Protein AF-A0AA48M137-F1 (afdb_monomer_lite)

Sequence (112 aa):
MPAAKLVLDRVAPAPGDRRVFFSMRRLDGGKDAIGAASDVLAAVAEGKITVTEASGILKLLNGYMKISAIQELEARLAAVEAALPSSPNVRPQILRNGSKLPSAVSCPHMAS

Organism: NCBI:txid556182

Structure (mmCIF, N/CA/C/O backbone):
data_AF-A0AA48M137-F1
#
_entry.id   AF-A0AA48M137-F1
#
loop_
_atom_site.group_PDB
_atom_site.id
_atom_site.type_symbol
_atom_site.label_atom_id
_atom_site.label_alt_id
_atom_site.label_comp_id
_atom_site.label_asym_id
_atom_site.label_entity_id
_atom_site.label_seq_id
_atom_site.pdbx_PDB_ins_code
_atom_site.Cartn_x
_atom_site.Cartn_y
_atom_site.Cartn_z
_atom_site.occupancy
_atom_site.B_iso_or_equiv
_atom_site.auth_seq_id
_atom_site.auth_comp_id
_atom_site.auth_asym_id
_atom_site.auth_atom_id
_atom_site.pdbx_PDB_model_num
ATOM 1 N N . MET A 1 1 ? 5.960 21.836 34.559 1.00 58.59 1 MET A N 1
ATOM 2 C CA . MET A 1 1 ? 5.640 20.417 34.281 1.00 58.59 1 MET A CA 1
ATOM 3 C C . MET A 1 1 ? 5.041 19.818 35.551 1.00 58.59 1 MET A C 1
ATOM 5 O O . MET A 1 1 ? 5.768 19.737 36.533 1.00 58.59 1 MET A O 1
ATOM 9 N N . PRO A 1 2 ? 3.739 19.496 35.605 1.00 81.94 2 PRO A N 1
ATOM 10 C CA . PRO A 1 2 ? 3.121 18.947 36.813 1.00 81.94 2 PRO A CA 1
ATOM 11 C C . PRO A 1 2 ? 3.609 17.510 37.071 1.00 81.94 2 PRO A C 1
ATOM 13 O O . PRO A 1 2 ? 3.649 16.698 36.147 1.00 81.94 2 PRO A O 1
ATOM 16 N N . ALA A 1 3 ? 3.961 17.191 38.321 1.00 78.94 3 ALA A N 1
ATOM 17 C CA . ALA A 1 3 ? 4.532 15.898 38.725 1.00 78.94 3 ALA A CA 1
ATOM 18 C C . ALA A 1 3 ? 3.650 14.686 38.362 1.00 78.94 3 ALA A C 1
ATOM 20 O O . ALA A 1 3 ? 4.166 13.614 38.057 1.00 78.94 3 ALA A O 1
ATOM 21 N N . ALA A 1 4 ? 2.328 14.875 38.305 1.00 83.62 4 ALA A N 1
ATOM 22 C CA . ALA A 1 4 ? 1.373 13.842 37.913 1.00 83.62 4 ALA A CA 1
ATOM 23 C C . ALA A 1 4 ? 1.623 13.285 36.499 1.00 83.62 4 ALA A C 1
ATOM 25 O O . ALA A 1 4 ? 1.508 12.081 36.289 1.00 83.62 4 ALA A O 1
ATOM 26 N N . LYS A 1 5 ? 2.027 14.128 35.537 1.00 82.06 5 LYS A N 1
ATOM 27 C CA . LYS A 1 5 ? 2.281 13.691 34.154 1.00 82.06 5 LYS A CA 1
ATOM 28 C C . LYS A 1 5 ? 3.474 12.734 34.070 1.00 82.06 5 LYS A C 1
ATOM 30 O O . LYS A 1 5 ? 3.410 11.730 33.381 1.00 82.06 5 LYS A O 1
ATOM 35 N N . LEU A 1 6 ? 4.522 13.007 34.845 1.00 83.38 6 LEU A N 1
ATOM 36 C CA . LEU A 1 6 ? 5.753 12.212 34.874 1.00 83.38 6 LEU A CA 1
ATOM 37 C C . LEU A 1 6 ? 5.528 10.833 35.521 1.00 83.38 6 LEU A C 1
ATOM 39 O O . LEU A 1 6 ? 6.113 9.841 35.094 1.00 83.38 6 LEU A O 1
ATOM 43 N N . VAL A 1 7 ? 4.654 10.760 36.532 1.00 90.06 7 VAL A N 1
ATOM 44 C CA . VAL A 1 7 ? 4.226 9.486 37.136 1.00 90.06 7 VAL A CA 1
ATOM 45 C C . VAL A 1 7 ? 3.397 8.670 36.143 1.00 90.06 7 VAL A C 1
ATOM 47 O O . VAL A 1 7 ? 3.652 7.478 35.980 1.00 90.06 7 VAL A O 1
ATOM 50 N N . LEU A 1 8 ? 2.458 9.308 35.436 1.00 87.19 8 LEU A N 1
ATOM 51 C CA . LEU A 1 8 ? 1.632 8.643 34.424 1.00 87.19 8 LEU A CA 1
ATOM 52 C C . LEU A 1 8 ? 2.464 8.120 33.246 1.00 87.19 8 LEU A C 1
ATOM 54 O O . LEU A 1 8 ? 2.303 6.959 32.886 1.00 87.19 8 LEU A O 1
ATOM 58 N N . ASP A 1 9 ? 3.415 8.904 32.731 1.00 85.12 9 ASP A N 1
ATOM 59 C CA . ASP A 1 9 ? 4.308 8.488 31.637 1.00 85.12 9 ASP A CA 1
ATOM 60 C C . ASP A 1 9 ? 5.201 7.286 32.022 1.00 85.12 9 ASP A C 1
ATOM 62 O O . ASP A 1 9 ? 5.652 6.538 31.155 1.00 85.12 9 ASP A O 1
ATOM 66 N N . ARG A 1 10 ? 5.456 7.074 33.324 1.00 84.94 10 ARG A N 1
ATOM 67 C CA . ARG A 1 10 ? 6.215 5.922 33.845 1.00 84.94 10 ARG A CA 1
ATOM 68 C C . ARG A 1 10 ? 5.361 4.672 34.051 1.00 84.94 10 ARG A C 1
ATOM 70 O O . ARG A 1 10 ? 5.851 3.570 33.829 1.00 84.94 10 ARG A O 1
ATOM 77 N N . VAL A 1 11 ? 4.135 4.842 34.545 1.00 87.94 11 VAL A N 1
ATOM 78 C CA . VAL A 1 11 ? 3.225 3.732 34.886 1.00 87.94 11 VAL A CA 1
ATOM 79 C C . VAL A 1 11 ? 2.502 3.208 33.645 1.00 87.94 11 VAL A C 1
ATOM 81 O O . VAL A 1 11 ? 2.292 2.006 33.516 1.00 87.94 11 VAL A O 1
ATOM 84 N N . ALA A 1 12 ? 2.154 4.099 32.722 1.00 81.94 12 ALA A N 1
ATOM 85 C CA . ALA A 1 12 ? 1.526 3.785 31.450 1.00 81.94 12 ALA A CA 1
ATOM 86 C C . ALA A 1 12 ? 2.313 4.489 30.335 1.00 81.94 12 ALA A C 1
ATOM 88 O O . ALA A 1 12 ? 1.858 5.515 29.820 1.00 81.94 12 ALA A O 1
ATOM 89 N N . PRO A 1 13 ? 3.512 3.979 29.979 1.00 77.50 13 PRO A N 1
ATOM 90 C CA . PRO A 1 13 ? 4.227 4.499 28.824 1.00 77.50 13 PRO A CA 1
ATOM 91 C C . PRO A 1 13 ? 3.300 4.446 27.610 1.00 77.50 13 PRO A C 1
ATOM 93 O O . PRO A 1 13 ? 2.497 3.515 27.484 1.00 77.50 13 PRO A O 1
ATOM 96 N N . ALA A 1 14 ? 3.397 5.452 26.735 1.00 74.00 14 ALA A N 1
ATOM 97 C CA . ALA A 1 14 ? 2.612 5.482 25.508 1.00 74.00 14 ALA A CA 1
ATOM 98 C C . ALA A 1 14 ? 2.716 4.108 24.827 1.00 74.00 14 ALA A C 1
ATOM 100 O O . ALA A 1 14 ? 3.839 3.610 24.671 1.00 74.00 14 ALA A O 1
ATOM 101 N N . PRO A 1 15 ? 1.582 3.459 24.502 1.00 69.06 15 PRO A N 1
ATOM 102 C CA . PRO A 1 15 ? 1.616 2.119 23.947 1.00 69.06 15 PRO A CA 1
ATOM 103 C C . PRO A 1 15 ? 2.513 2.142 22.711 1.00 69.06 15 PRO A C 1
ATOM 105 O O . PRO A 1 15 ? 2.316 2.956 21.809 1.00 69.06 15 PRO A O 1
ATOM 108 N N . GLY A 1 16 ? 3.549 1.300 22.731 1.00 73.81 16 GLY A N 1
ATOM 109 C CA . GLY A 1 16 ? 4.477 1.170 21.616 1.00 73.81 16 GLY A CA 1
ATOM 110 C C . GLY A 1 16 ? 3.756 0.732 20.343 1.00 73.81 16 GLY A C 1
ATOM 111 O O . GLY A 1 16 ? 2.600 0.304 20.380 1.00 73.81 16 GLY A O 1
ATOM 112 N N . ASP A 1 17 ? 4.456 0.826 19.215 1.00 75.75 17 ASP A N 1
ATOM 113 C CA . ASP A 1 17 ? 3.867 0.529 17.913 1.00 75.75 17 ASP A CA 1
ATOM 114 C C . ASP A 1 17 ? 3.351 -0.919 17.871 1.00 75.75 17 ASP A C 1
ATOM 116 O O . ASP A 1 17 ? 4.087 -1.882 18.127 1.00 75.75 17 ASP A O 1
ATOM 120 N N . ARG A 1 18 ? 2.051 -1.081 17.610 1.00 82.12 18 ARG A N 1
ATOM 121 C CA . ARG A 1 18 ? 1.405 -2.395 17.600 1.00 82.12 18 ARG A CA 1
ATOM 122 C C . ARG A 1 18 ? 1.627 -3.053 16.244 1.00 82.12 18 ARG A C 1
ATOM 124 O O . ARG A 1 18 ? 1.549 -2.420 15.198 1.00 82.12 18 ARG A O 1
ATOM 131 N N . ARG A 1 19 ? 1.865 -4.367 16.252 1.00 84.00 19 ARG A N 1
ATOM 132 C CA . ARG A 1 19 ? 1.939 -5.147 15.011 1.00 84.00 19 ARG A CA 1
ATOM 133 C C . ARG A 1 19 ? 0.570 -5.182 14.335 1.00 84.00 19 ARG A C 1
ATOM 135 O O . ARG A 1 19 ? -0.410 -5.594 14.956 1.00 84.00 19 ARG A O 1
ATOM 142 N N . VAL A 1 20 ? 0.548 -4.814 13.058 1.00 87.50 20 VAL A N 1
ATOM 143 C CA . VAL A 1 20 ? -0.632 -4.883 12.196 1.00 87.50 20 VAL A CA 1
ATOM 144 C C . VAL A 1 20 ? -0.576 -6.179 11.394 1.00 87.50 20 VAL A C 1
ATOM 146 O O . VAL A 1 20 ? 0.396 -6.430 10.683 1.00 87.50 20 VAL A O 1
ATOM 149 N N . PHE A 1 21 ? -1.615 -7.003 11.510 1.00 87.81 21 PHE A N 1
ATOM 150 C CA . PHE A 1 21 ? -1.749 -8.243 10.749 1.00 87.81 21 PHE A CA 1
ATOM 151 C C . PHE A 1 21 ? -2.894 -8.093 9.760 1.00 87.81 21 PHE A C 1
ATOM 153 O O . PHE A 1 21 ? -4.048 -7.952 10.155 1.00 87.81 21 PHE A O 1
ATOM 160 N N . PHE A 1 22 ? -2.579 -8.130 8.473 1.00 88.62 22 PHE A N 1
ATOM 161 C CA . PHE A 1 22 ? -3.579 -8.076 7.420 1.00 88.62 22 PHE A CA 1
ATOM 162 C C . PHE A 1 22 ? -3.083 -8.856 6.203 1.00 88.62 22 PHE A C 1
ATOM 164 O O . PHE A 1 22 ? -1.880 -8.986 5.975 1.00 88.62 22 PHE A O 1
ATOM 171 N N . SER A 1 23 ? -4.019 -9.423 5.449 1.00 87.88 23 SER A N 1
ATOM 172 C CA . SER A 1 23 ? -3.726 -10.135 4.211 1.00 87.88 23 SER A CA 1
ATOM 173 C C . SER A 1 23 ? -3.672 -9.139 3.059 1.00 87.88 23 SER A C 1
ATOM 175 O O . SER A 1 23 ? -4.634 -8.404 2.846 1.00 87.88 23 SER A O 1
ATOM 177 N N . MET A 1 24 ? -2.575 -9.145 2.311 1.00 89.94 24 MET A N 1
ATOM 178 C CA . MET A 1 24 ? -2.388 -8.329 1.113 1.00 89.94 24 MET A CA 1
ATOM 179 C C . MET A 1 24 ? -1.900 -9.220 -0.025 1.00 89.94 24 MET A C 1
ATOM 181 O O . MET A 1 24 ? -1.152 -10.177 0.208 1.00 89.94 24 MET A O 1
ATOM 185 N N . ARG A 1 25 ? -2.303 -8.899 -1.257 1.00 90.69 25 ARG A N 1
ATOM 186 C CA . ARG A 1 25 ? -1.735 -9.516 -2.455 1.00 90.69 25 ARG A CA 1
ATOM 187 C C . ARG A 1 25 ? -0.218 -9.299 -2.534 1.00 90.69 25 ARG A C 1
ATOM 189 O O . ARG A 1 25 ? 0.324 -8.295 -2.079 1.00 90.69 25 ARG A O 1
ATOM 196 N N . ARG A 1 26 ? 0.469 -10.242 -3.174 1.00 88.94 26 ARG A N 1
ATOM 197 C CA . ARG A 1 26 ? 1.868 -10.078 -3.569 1.00 88.94 26 ARG A CA 1
ATOM 198 C C . ARG A 1 26 ? 2.019 -8.952 -4.602 1.00 88.94 26 ARG A C 1
ATOM 200 O O . ARG A 1 26 ? 1.193 -8.816 -5.499 1.00 88.94 26 ARG A O 1
ATOM 207 N N . LEU A 1 27 ? 3.074 -8.156 -4.454 1.00 90.31 27 LEU A N 1
ATOM 208 C CA . LEU A 1 27 ? 3.430 -7.085 -5.381 1.00 90.31 27 LEU A CA 1
ATOM 209 C C . LEU A 1 27 ? 4.535 -7.582 -6.314 1.00 90.31 27 LEU A C 1
ATOM 211 O O . LEU A 1 27 ? 5.672 -7.735 -5.865 1.00 90.31 27 LEU A O 1
ATOM 215 N N . ASP A 1 28 ? 4.208 -7.824 -7.583 1.00 85.19 28 ASP A N 1
ATOM 216 C CA . ASP A 1 28 ? 5.181 -8.255 -8.594 1.00 85.19 28 ASP A CA 1
ATOM 217 C C . ASP A 1 28 ? 5.566 -7.103 -9.547 1.00 85.19 28 ASP A C 1
ATOM 219 O O . ASP A 1 28 ? 6.575 -7.181 -10.248 1.00 85.19 28 ASP A O 1
ATOM 223 N N . GLY A 1 29 ? 4.836 -5.981 -9.513 1.00 82.81 29 GLY A N 1
ATOM 224 C CA . GLY A 1 29 ? 5.246 -4.727 -10.143 1.00 82.81 29 GLY A CA 1
ATOM 225 C C . GLY A 1 29 ? 4.382 -3.518 -9.772 1.00 82.81 29 GLY A C 1
ATOM 226 O O . GLY A 1 29 ? 3.424 -3.598 -9.001 1.00 82.81 29 GLY A O 1
ATOM 227 N N . GLY A 1 30 ? 4.696 -2.364 -10.368 1.00 80.00 30 GLY A N 1
ATOM 228 C CA . GLY A 1 30 ? 4.034 -1.087 -10.074 1.00 80.00 30 GLY A CA 1
ATOM 229 C C . GLY A 1 30 ? 2.528 -1.056 -10.358 1.00 80.00 30 GLY A C 1
ATOM 230 O O . GLY A 1 30 ? 1.807 -0.278 -9.738 1.00 80.00 30 GLY A O 1
ATOM 231 N N . LYS A 1 31 ? 2.027 -1.930 -11.242 1.00 81.56 31 LYS A N 1
ATOM 232 C CA . LYS A 1 31 ? 0.590 -2.051 -11.552 1.00 81.56 31 LYS A CA 1
ATOM 233 C C . LYS A 1 31 ? -0.201 -2.727 -10.429 1.00 81.56 31 LYS A C 1
ATOM 235 O O . LYS A 1 31 ? -1.359 -2.378 -10.206 1.00 81.56 31 LYS A O 1
ATOM 240 N N . ASP A 1 32 ? 0.431 -3.628 -9.681 1.00 86.56 32 ASP A N 1
ATOM 241 C CA . ASP A 1 32 ? -0.222 -4.379 -8.600 1.00 86.56 32 ASP A CA 1
ATOM 242 C C . ASP A 1 32 ? -0.443 -3.527 -7.352 1.00 86.56 32 ASP A C 1
ATOM 244 O O . ASP A 1 32 ? -1.303 -3.827 -6.524 1.00 86.56 32 ASP A O 1
ATOM 248 N N . ALA A 1 33 ? 0.292 -2.421 -7.243 1.00 87.19 33 ALA A N 1
ATOM 249 C CA . ALA A 1 33 ? 0.202 -1.489 -6.134 1.00 87.19 33 ALA A CA 1
ATOM 250 C C . ALA A 1 33 ? -1.213 -0.908 -5.954 1.00 87.19 33 ALA A C 1
ATOM 252 O O . ALA A 1 33 ? -1.675 -0.739 -4.828 1.00 87.19 33 ALA A O 1
ATOM 253 N N . ILE A 1 34 ? -1.946 -0.672 -7.047 1.00 87.69 34 ILE A N 1
ATOM 254 C CA . ILE A 1 34 ? -3.341 -0.210 -6.969 1.00 87.69 34 ILE A CA 1
ATOM 255 C C . ILE A 1 34 ? -4.228 -1.294 -6.337 1.00 87.69 34 ILE A C 1
ATOM 257 O O . ILE A 1 34 ? -5.051 -0.994 -5.473 1.00 87.69 34 ILE A O 1
ATOM 261 N N . GLY A 1 35 ? -4.022 -2.560 -6.715 1.00 91.56 35 GLY A N 1
ATOM 262 C CA . GLY A 1 35 ? -4.728 -3.696 -6.120 1.00 91.56 35 GLY A CA 1
ATOM 263 C C . GLY A 1 35 ? -4.412 -3.851 -4.632 1.00 91.56 35 GLY A C 1
ATOM 264 O O . GLY A 1 35 ? -5.315 -3.982 -3.810 1.00 91.56 35 GLY A O 1
ATOM 265 N N . ALA A 1 36 ? -3.145 -3.719 -4.253 1.00 92.75 36 ALA A N 1
ATOM 266 C CA . ALA A 1 36 ? -2.757 -3.750 -2.848 1.00 92.75 36 ALA A CA 1
ATOM 267 C C . ALA A 1 36 ? -3.346 -2.577 -2.042 1.00 92.75 36 ALA A C 1
ATOM 269 O O . ALA A 1 36 ? -3.735 -2.762 -0.892 1.00 92.75 36 ALA A O 1
ATOM 270 N N . ALA A 1 37 ? -3.482 -1.385 -2.633 1.00 92.44 37 ALA A N 1
ATOM 271 C CA . ALA A 1 37 ? -4.177 -0.272 -1.988 1.00 92.44 37 ALA A CA 1
ATOM 272 C C . ALA A 1 37 ? -5.668 -0.582 -1.759 1.00 92.44 37 ALA A C 1
ATOM 274 O O . ALA A 1 37 ? -6.204 -0.238 -0.704 1.00 92.44 37 ALA A O 1
ATOM 275 N N . SER A 1 38 ? -6.327 -1.278 -2.695 1.00 93.50 38 SER A N 1
ATOM 276 C CA . SER A 1 38 ? -7.706 -1.739 -2.492 1.00 93.50 38 SER A CA 1
ATOM 277 C C . SER A 1 38 ? -7.830 -2.793 -1.387 1.00 93.50 38 SER A C 1
ATOM 279 O O . SER A 1 38 ? -8.758 -2.699 -0.587 1.00 93.50 38 SER A O 1
ATOM 281 N N . ASP A 1 39 ? -6.866 -3.713 -1.260 1.00 94.50 39 ASP A N 1
ATOM 282 C CA . ASP A 1 39 ? -6.837 -4.697 -0.166 1.00 94.50 39 ASP A CA 1
ATOM 283 C C . ASP A 1 39 ? -6.719 -4.007 1.206 1.00 94.50 39 ASP A C 1
ATOM 285 O O . ASP A 1 39 ? -7.398 -4.384 2.163 1.00 94.50 39 ASP A O 1
ATOM 289 N N . VAL A 1 40 ? -5.901 -2.949 1.305 1.00 94.69 40 VAL A N 1
ATOM 290 C CA . VAL A 1 40 ? -5.786 -2.136 2.531 1.00 94.69 40 VAL A CA 1
ATOM 291 C C . VAL A 1 40 ? -7.115 -1.464 2.860 1.00 94.69 40 VAL A C 1
ATOM 293 O O . VAL A 1 40 ? -7.558 -1.513 4.005 1.00 94.69 40 VAL A O 1
ATOM 296 N N . LEU A 1 41 ? -7.774 -0.850 1.876 1.00 94.81 41 LEU A N 1
ATOM 297 C CA . LEU A 1 41 ? -9.066 -0.193 2.089 1.00 94.81 41 LEU A CA 1
ATOM 298 C C . LEU A 1 41 ? -10.154 -1.188 2.514 1.00 94.81 41 LEU A C 1
ATOM 300 O O . LEU A 1 41 ? -10.947 -0.872 3.400 1.00 94.81 41 LEU A O 1
ATOM 304 N N . ALA A 1 42 ? -10.161 -2.395 1.944 1.00 94.94 42 ALA A N 1
ATOM 305 C CA . ALA A 1 42 ? -11.057 -3.466 2.367 1.00 94.94 42 ALA A CA 1
ATOM 306 C C . ALA A 1 42 ? -10.793 -3.878 3.825 1.00 94.94 42 ALA A C 1
ATOM 308 O O . ALA A 1 42 ? -11.726 -3.961 4.621 1.00 94.94 42 ALA A O 1
ATOM 309 N N . ALA A 1 43 ? -9.525 -4.036 4.219 1.00 94.31 43 ALA A N 1
ATOM 310 C CA . ALA A 1 43 ? -9.165 -4.358 5.600 1.00 94.31 43 ALA A CA 1
ATOM 311 C C . ALA A 1 43 ? -9.580 -3.259 6.602 1.00 94.31 43 ALA A C 1
ATOM 313 O O . ALA A 1 43 ? -9.957 -3.576 7.734 1.00 94.31 43 ALA A O 1
ATOM 314 N N . VAL A 1 44 ? -9.547 -1.982 6.196 1.00 95.38 44 VAL A N 1
ATOM 315 C CA . VAL A 1 44 ? -10.089 -0.867 6.996 1.00 95.38 44 VAL A CA 1
ATOM 316 C C . VAL A 1 44 ? -11.606 -0.983 7.126 1.00 95.38 44 VAL A C 1
ATOM 318 O O . VAL A 1 44 ? -12.133 -0.848 8.227 1.00 95.38 44 VAL A O 1
ATOM 321 N N . ALA A 1 45 ? -12.311 -1.247 6.023 1.00 94.38 45 ALA A N 1
ATOM 322 C CA . ALA A 1 45 ? -13.769 -1.370 6.015 1.00 94.38 45 ALA A CA 1
ATOM 323 C C . ALA A 1 45 ? -14.266 -2.540 6.884 1.00 94.38 45 ALA A C 1
ATOM 325 O O . ALA A 1 45 ? -15.298 -2.430 7.541 1.00 94.38 45 ALA A O 1
ATOM 326 N N . GLU A 1 46 ? -13.505 -3.633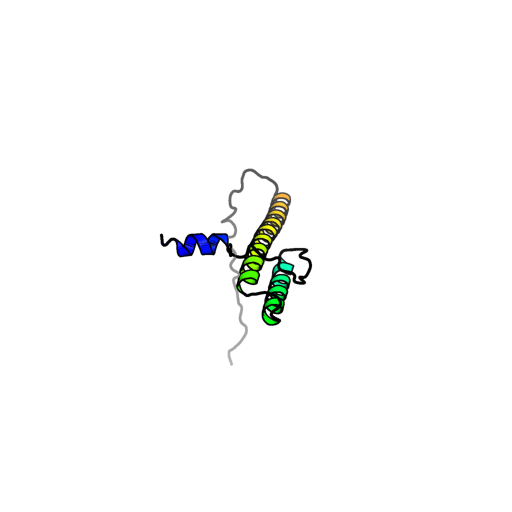 6.938 1.00 94.06 46 GLU A N 1
ATOM 327 C CA . GLU A 1 46 ? -13.767 -4.788 7.805 1.00 94.06 46 GLU A CA 1
ATOM 328 C C . GLU A 1 46 ? -13.391 -4.545 9.280 1.00 94.06 46 GLU A C 1
ATOM 330 O O . GLU A 1 46 ? -13.641 -5.400 10.129 1.00 94.06 46 GLU A O 1
ATOM 335 N N . GLY A 1 47 ? -12.765 -3.408 9.604 1.00 92.69 47 GLY A N 1
ATOM 336 C CA . GLY A 1 47 ? -12.315 -3.080 10.958 1.00 92.69 47 GLY A CA 1
ATOM 337 C C . GLY A 1 47 ? -11.100 -3.885 11.434 1.00 92.69 47 GLY A C 1
ATOM 338 O O . GLY A 1 47 ? -10.795 -3.877 12.626 1.00 92.69 47 GLY A O 1
ATOM 339 N N . LYS A 1 48 ? -10.391 -4.577 10.529 1.00 92.38 48 LYS A N 1
ATOM 340 C CA . LYS A 1 48 ? -9.167 -5.336 10.853 1.00 92.38 48 LYS A CA 1
ATOM 341 C C . LYS A 1 48 ? -7.988 -4.422 11.174 1.00 92.38 48 LYS A C 1
ATOM 343 O O . LYS A 1 48 ? -7.113 -4.804 11.946 1.00 92.38 48 LYS A O 1
ATOM 348 N N . ILE A 1 49 ? -7.965 -3.243 10.559 1.00 93.94 49 ILE A N 1
ATOM 349 C CA . ILE A 1 49 ? -6.929 -2.226 10.734 1.00 93.94 49 ILE A CA 1
ATOM 350 C C . ILE A 1 49 ? -7.571 -0.851 10.916 1.00 93.94 49 ILE A C 1
ATOM 352 O O . ILE A 1 49 ? -8.635 -0.560 10.368 1.00 93.94 49 ILE A O 1
ATOM 356 N N . THR A 1 50 ? -6.920 0.010 11.687 1.00 93.12 50 THR A N 1
ATOM 357 C CA . THR A 1 50 ? -7.359 1.393 11.888 1.00 93.12 50 THR A CA 1
ATOM 358 C C . THR A 1 50 ? -6.977 2.274 10.700 1.00 93.12 50 THR A C 1
ATOM 360 O O . THR A 1 50 ? -6.033 1.998 9.958 1.00 93.12 50 THR A O 1
ATOM 363 N N . VAL A 1 51 ? -7.676 3.402 10.544 1.00 93.38 51 VAL A N 1
ATOM 364 C CA . VAL A 1 51 ? -7.363 4.395 9.499 1.00 93.38 51 VAL A CA 1
ATOM 365 C C . VAL A 1 51 ? -5.933 4.934 9.650 1.00 93.38 51 VAL A C 1
ATOM 367 O O . VAL A 1 51 ? -5.237 5.150 8.658 1.00 93.38 51 VAL A O 1
ATOM 370 N N . THR A 1 52 ? -5.464 5.106 10.889 1.00 93.19 52 THR A N 1
ATOM 371 C CA . THR A 1 52 ? -4.103 5.572 11.179 1.00 93.19 52 THR A CA 1
ATOM 372 C C . THR A 1 52 ? -3.056 4.567 10.698 1.00 93.19 52 THR A C 1
ATOM 374 O O . THR A 1 52 ? -2.123 4.956 9.994 1.00 93.19 52 THR A O 1
ATOM 377 N N . GLU A 1 53 ? -3.237 3.279 10.995 1.00 92.44 53 GLU A N 1
ATOM 378 C CA . GLU A 1 53 ? -2.351 2.202 10.530 1.00 92.44 53 GLU A CA 1
ATOM 379 C C . GLU A 1 53 ? -2.354 2.095 9.001 1.00 92.44 53 GLU A C 1
ATOM 381 O O . GLU A 1 53 ? -1.293 2.066 8.371 1.00 92.44 53 GLU A O 1
ATOM 386 N N . ALA A 1 54 ? -3.539 2.132 8.386 1.00 94.56 54 ALA A N 1
ATOM 387 C CA . ALA A 1 54 ? -3.690 2.102 6.935 1.00 94.56 54 ALA A CA 1
ATOM 388 C C . ALA A 1 54 ? -2.957 3.264 6.251 1.00 94.56 54 ALA A C 1
ATOM 390 O O . ALA A 1 54 ? -2.311 3.069 5.221 1.00 94.56 54 ALA A O 1
ATOM 391 N N . SER A 1 55 ? -2.985 4.462 6.845 1.00 94.69 55 SER A N 1
ATOM 392 C CA . SER A 1 55 ? -2.241 5.614 6.325 1.00 94.69 55 SER A CA 1
ATOM 393 C C . SER A 1 55 ? -0.724 5.383 6.327 1.00 94.69 55 SER A C 1
ATOM 395 O O . SER A 1 55 ? -0.034 5.812 5.401 1.00 94.69 55 SER A O 1
ATOM 397 N N . GLY A 1 56 ? -0.197 4.677 7.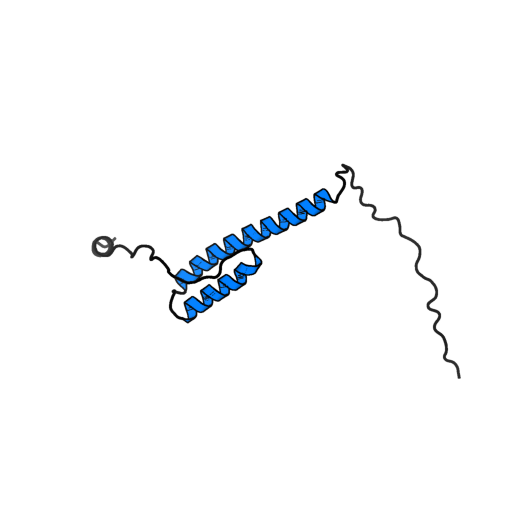334 1.00 93.19 56 GLY A N 1
ATOM 398 C CA . GLY A 1 56 ? 1.206 4.269 7.394 1.00 93.19 56 GLY A CA 1
ATOM 399 C C . GLY A 1 56 ? 1.549 3.264 6.296 1.00 93.19 56 GLY A C 1
ATOM 400 O O . GLY A 1 56 ? 2.524 3.452 5.570 1.00 93.19 56 GLY A O 1
ATOM 401 N N . ILE A 1 57 ? 0.699 2.254 6.108 1.00 93.56 57 ILE A N 1
ATOM 402 C CA . ILE A 1 57 ? 0.875 1.221 5.078 1.00 93.56 57 ILE A CA 1
ATOM 403 C C . ILE A 1 57 ? 0.845 1.836 3.671 1.00 93.56 57 ILE A C 1
ATOM 405 O O . ILE A 1 57 ? 1.732 1.574 2.858 1.00 93.56 57 ILE A O 1
ATOM 409 N N . LEU A 1 58 ? -0.118 2.716 3.389 1.00 94.12 58 LEU A N 1
ATOM 410 C CA . LEU A 1 58 ? -0.232 3.387 2.091 1.00 94.12 58 LEU A CA 1
ATOM 411 C C . LEU A 1 58 ? 0.983 4.272 1.777 1.00 94.12 58 LEU A C 1
ATOM 413 O O . LEU A 1 58 ? 1.371 4.388 0.615 1.00 94.12 58 LEU A O 1
ATOM 417 N N . LYS A 1 59 ? 1.640 4.864 2.785 1.00 95.19 59 LYS A N 1
ATOM 418 C CA . LYS A 1 59 ? 2.900 5.602 2.576 1.00 95.19 59 LYS A CA 1
ATOM 419 C C . LYS A 1 59 ? 4.027 4.688 2.098 1.00 95.19 59 LYS A C 1
ATOM 421 O O . LYS A 1 59 ? 4.754 5.071 1.182 1.00 95.19 59 LYS A O 1
ATOM 426 N N . LEU A 1 60 ? 4.157 3.495 2.680 1.00 93.69 60 LEU A N 1
ATOM 427 C CA . LEU A 1 60 ? 5.144 2.502 2.241 1.00 93.69 60 LEU A CA 1
ATOM 428 C C . LEU A 1 60 ? 4.867 2.062 0.799 1.00 93.69 60 LEU A C 1
ATOM 430 O O . LEU A 1 60 ? 5.773 2.011 -0.032 1.00 93.69 60 LEU A O 1
ATOM 434 N N . LEU A 1 61 ? 3.593 1.838 0.491 1.00 94.00 61 LEU A N 1
ATOM 435 C CA . LEU A 1 61 ? 3.120 1.433 -0.827 1.00 94.00 61 LEU A CA 1
ATOM 436 C C . LEU A 1 61 ? 3.404 2.505 -1.893 1.00 94.00 61 LEU A C 1
ATOM 438 O O . LEU A 1 61 ? 3.917 2.197 -2.966 1.00 94.00 61 LEU A O 1
ATOM 442 N N . ASN A 1 62 ? 3.196 3.781 -1.564 1.00 92.75 62 ASN A N 1
ATOM 443 C CA . ASN A 1 62 ? 3.577 4.901 -2.426 1.00 92.75 62 ASN A CA 1
ATOM 444 C C . ASN A 1 62 ? 5.089 4.945 -2.704 1.00 92.75 62 ASN A C 1
ATOM 446 O O . ASN A 1 62 ? 5.504 5.297 -3.808 1.00 92.75 62 ASN A O 1
ATOM 450 N N . GLY A 1 63 ? 5.922 4.602 -1.717 1.00 93.19 63 GLY A N 1
ATOM 451 C CA . GLY A 1 63 ? 7.368 4.467 -1.909 1.00 93.19 63 GLY A CA 1
ATOM 452 C C . GLY A 1 63 ? 7.708 3.382 -2.930 1.00 93.19 63 GLY A C 1
ATOM 453 O O . GLY A 1 63 ? 8.456 3.636 -3.874 1.00 93.19 63 GLY A O 1
ATOM 454 N N . TYR A 1 64 ? 7.087 2.209 -2.795 1.00 92.19 64 TYR A N 1
ATOM 455 C CA . TYR A 1 64 ? 7.233 1.106 -3.746 1.00 92.19 64 TYR A CA 1
ATOM 456 C C . TYR A 1 64 ? 6.805 1.502 -5.170 1.00 92.19 64 TYR A C 1
ATOM 458 O O . TYR A 1 64 ? 7.550 1.262 -6.119 1.00 92.19 64 TYR A O 1
ATOM 466 N N . MET A 1 65 ? 5.661 2.183 -5.325 1.00 91.06 65 MET A N 1
ATOM 467 C CA . MET A 1 65 ? 5.185 2.656 -6.636 1.00 91.06 65 MET A CA 1
ATOM 468 C C . MET A 1 65 ? 6.194 3.571 -7.324 1.00 91.06 65 MET A C 1
ATOM 470 O O . MET A 1 65 ? 6.434 3.431 -8.521 1.00 91.06 65 MET A O 1
ATOM 474 N N . LYS A 1 66 ? 6.808 4.492 -6.574 1.00 92.44 66 LYS A N 1
ATOM 475 C CA . LYS A 1 66 ? 7.822 5.403 -7.118 1.00 92.44 66 LYS A CA 1
ATOM 476 C C . LYS A 1 66 ? 9.050 4.647 -7.608 1.00 92.44 66 LYS A C 1
ATOM 478 O O . LYS A 1 66 ? 9.509 4.913 -8.711 1.00 92.44 66 LYS A O 1
ATOM 483 N N . ILE A 1 67 ? 9.553 3.701 -6.815 1.00 93.25 67 ILE A N 1
ATOM 484 C CA . ILE A 1 67 ? 10.721 2.894 -7.189 1.00 93.25 67 ILE A CA 1
ATOM 485 C C . ILE A 1 67 ? 10.413 2.069 -8.441 1.00 93.25 67 ILE A C 1
ATOM 487 O O . ILE A 1 67 ? 11.188 2.098 -9.392 1.00 93.25 67 ILE A O 1
ATOM 491 N N . SER A 1 68 ? 9.258 1.400 -8.486 1.00 92.12 68 SER A N 1
ATOM 492 C CA . SER A 1 68 ? 8.872 0.608 -9.657 1.00 92.12 68 SER A CA 1
ATOM 493 C C . SER A 1 68 ? 8.695 1.469 -10.909 1.00 92.12 68 SER A C 1
ATOM 495 O O . SER A 1 68 ? 9.098 1.043 -11.988 1.00 92.12 68 SER A O 1
ATOM 497 N N . ALA A 1 69 ? 8.123 2.668 -10.782 1.00 90.25 69 ALA A N 1
ATOM 498 C CA . ALA A 1 69 ? 7.982 3.590 -11.904 1.00 90.25 69 ALA A CA 1
ATOM 499 C C . ALA A 1 69 ? 9.346 4.067 -12.426 1.00 90.25 69 ALA A C 1
ATOM 501 O O . ALA A 1 69 ? 9.537 4.148 -13.636 1.00 90.25 69 ALA A O 1
ATOM 502 N N . ILE A 1 70 ? 10.303 4.342 -11.533 1.00 94.81 70 ILE A N 1
ATOM 503 C CA . ILE A 1 70 ? 11.676 4.694 -11.920 1.00 94.81 70 ILE A CA 1
ATOM 504 C C . ILE A 1 70 ? 12.316 3.538 -12.694 1.00 94.81 70 ILE A C 1
ATOM 506 O O . ILE A 1 70 ? 12.809 3.761 -13.793 1.00 94.81 70 ILE A O 1
ATOM 510 N N . GLN A 1 71 ? 12.222 2.306 -12.187 1.00 93.25 71 GLN A N 1
ATOM 511 C CA . GLN A 1 71 ? 12.766 1.128 -12.871 1.00 93.25 71 GLN A CA 1
ATOM 512 C C . GLN A 1 71 ? 12.156 0.916 -14.265 1.00 93.25 71 GLN A C 1
ATOM 514 O O . GLN A 1 71 ? 12.868 0.600 -15.218 1.00 93.25 71 GLN A O 1
ATOM 519 N N . GLU A 1 72 ? 10.844 1.113 -14.414 1.00 91.50 72 GLU A N 1
ATOM 520 C CA . GLU A 1 72 ? 10.172 0.996 -15.713 1.00 91.50 72 GLU A CA 1
ATOM 521 C C . GLU A 1 72 ? 10.636 2.084 -16.696 1.00 91.50 72 GLU A C 1
ATOM 523 O O . GLU A 1 72 ? 10.826 1.818 -17.886 1.00 91.50 72 GLU A O 1
ATOM 528 N N . LEU A 1 73 ? 10.856 3.307 -16.208 1.00 94.44 73 LEU A N 1
ATOM 529 C CA . LEU A 1 73 ? 11.378 4.403 -17.022 1.00 94.44 73 LEU A CA 1
ATOM 530 C C . LEU A 1 73 ? 12.839 4.178 -17.425 1.00 94.44 73 LEU A C 1
ATOM 532 O O . LEU A 1 73 ? 13.166 4.380 -18.593 1.00 94.44 73 LEU A O 1
ATOM 536 N N . GLU A 1 74 ? 13.691 3.722 -16.509 1.00 94.44 74 GLU A N 1
ATOM 537 C CA . GLU A 1 74 ? 15.091 3.380 -16.788 1.00 94.44 74 GLU A CA 1
ATOM 538 C C . GLU A 1 74 ? 15.197 2.284 -17.853 1.00 94.44 74 GLU A C 1
ATOM 540 O O . GLU A 1 74 ? 15.958 2.425 -18.809 1.00 94.44 74 GLU A O 1
ATOM 545 N N . ALA A 1 75 ? 14.376 1.234 -17.758 1.00 92.50 75 ALA A N 1
ATOM 546 C CA . ALA A 1 75 ? 14.348 0.161 -18.749 1.00 92.50 75 ALA A CA 1
ATOM 547 C C . ALA A 1 75 ? 13.962 0.670 -20.149 1.00 92.50 75 ALA A C 1
ATOM 549 O O . ALA A 1 75 ? 14.571 0.295 -21.153 1.00 92.50 75 ALA A O 1
ATOM 550 N N . ARG A 1 76 ? 12.962 1.555 -20.226 1.00 93.69 76 ARG A N 1
ATOM 551 C CA . ARG A 1 76 ? 12.543 2.172 -21.493 1.00 93.69 76 ARG A CA 1
ATOM 552 C C . ARG A 1 76 ? 13.612 3.099 -22.059 1.00 93.69 76 ARG A C 1
ATOM 554 O O . ARG A 1 76 ? 13.809 3.114 -23.270 1.00 93.69 76 ARG A O 1
ATOM 561 N N . LEU A 1 77 ? 14.283 3.863 -21.203 1.00 95.25 77 LEU A N 1
ATOM 562 C CA . LEU A 1 77 ? 15.351 4.773 -21.599 1.00 95.25 77 LEU A CA 1
ATOM 563 C C . LEU A 1 77 ? 16.552 3.996 -22.148 1.00 95.25 77 LEU A C 1
ATOM 565 O O . LEU A 1 77 ? 16.984 4.280 -23.260 1.00 95.25 77 LEU A O 1
ATOM 569 N N . ALA A 1 78 ? 16.986 2.937 -21.461 1.00 92.81 78 ALA A N 1
ATOM 570 C CA . ALA A 1 78 ? 18.051 2.056 -21.934 1.00 92.81 78 ALA A CA 1
ATOM 571 C C . ALA A 1 78 ? 17.720 1.404 -23.289 1.00 92.81 78 ALA A C 1
ATOM 573 O O . ALA A 1 78 ? 18.580 1.310 -24.163 1.00 92.81 78 ALA A O 1
ATOM 574 N N . ALA A 1 79 ? 16.466 0.988 -23.501 1.00 92.31 79 ALA A N 1
ATOM 575 C CA . ALA A 1 79 ? 16.031 0.441 -24.787 1.00 92.31 79 ALA A CA 1
ATOM 576 C C . ALA A 1 79 ? 16.107 1.479 -25.921 1.00 92.31 79 ALA A C 1
ATOM 578 O O . ALA A 1 79 ? 16.504 1.149 -27.038 1.00 92.31 79 ALA A O 1
ATOM 579 N N . VAL A 1 80 ? 15.750 2.735 -25.637 1.00 93.00 80 VAL A N 1
ATOM 580 C CA . VAL A 1 80 ? 15.864 3.840 -26.599 1.00 93.00 80 VAL A CA 1
ATOM 581 C C . VAL A 1 80 ? 17.329 4.165 -26.887 1.00 93.00 80 VAL A C 1
ATOM 583 O O . VAL A 1 80 ? 17.694 4.321 -28.049 1.00 93.00 80 VAL A O 1
ATOM 586 N N . GLU A 1 81 ? 18.179 4.225 -25.865 1.00 92.00 81 GLU A N 1
ATOM 587 C CA . GLU A 1 81 ? 19.614 4.482 -26.019 1.00 92.00 81 GLU A CA 1
ATOM 588 C C . GLU A 1 81 ? 20.323 3.372 -26.797 1.00 92.00 81 GLU A C 1
ATOM 590 O O . GLU A 1 81 ? 21.174 3.666 -27.629 1.00 92.00 81 GLU A O 1
ATOM 595 N N . ALA A 1 82 ? 19.934 2.111 -26.599 1.00 89.19 82 ALA A N 1
ATOM 596 C CA . ALA A 1 82 ? 20.447 0.989 -27.382 1.00 89.19 82 ALA A CA 1
ATOM 597 C C . ALA A 1 82 ? 19.987 1.030 -28.850 1.00 89.19 82 ALA A C 1
ATOM 599 O O . ALA A 1 82 ? 20.706 0.575 -29.739 1.00 89.19 82 ALA A O 1
ATOM 600 N N . ALA A 1 83 ? 18.788 1.559 -29.114 1.00 85.94 83 ALA A N 1
ATOM 601 C CA . ALA A 1 83 ? 18.252 1.696 -30.466 1.00 85.94 83 ALA A CA 1
ATOM 602 C C . ALA A 1 83 ? 18.836 2.901 -31.227 1.00 85.94 83 ALA A C 1
ATOM 604 O O . ALA A 1 83 ? 18.819 2.916 -32.460 1.00 85.94 83 ALA A O 1
ATOM 605 N N . LEU A 1 84 ? 19.345 3.913 -30.518 1.00 78.69 84 LEU A N 1
ATOM 606 C CA . LEU A 1 84 ? 19.984 5.080 -31.116 1.00 78.69 84 LEU A CA 1
ATOM 607 C C . LEU A 1 84 ? 21.489 4.820 -31.306 1.00 78.69 84 LEU A C 1
ATOM 609 O O . LEU A 1 84 ? 22.190 4.547 -30.335 1.00 78.69 84 LEU A O 1
ATOM 613 N N . PRO A 1 85 ? 22.050 4.952 -32.524 1.00 63.16 85 PRO A N 1
ATOM 614 C CA . PRO A 1 85 ? 23.499 4.953 -32.676 1.00 63.16 85 PRO A CA 1
ATOM 615 C C . PRO A 1 85 ? 24.053 6.171 -31.927 1.00 63.16 85 PRO A C 1
ATOM 617 O O . PRO A 1 85 ? 23.613 7.297 -32.176 1.00 63.16 85 PRO A O 1
ATOM 620 N N . SER A 1 86 ? 24.998 5.951 -31.010 1.00 64.81 86 SER A N 1
ATOM 621 C CA . SER A 1 86 ? 25.652 6.972 -30.180 1.00 64.81 86 SER A CA 1
ATOM 622 C C . SER A 1 86 ? 26.503 7.931 -31.026 1.00 64.81 86 SER A C 1
ATOM 624 O O . SER A 1 86 ? 27.730 7.926 -31.003 1.00 64.81 86 SER A O 1
ATOM 626 N N . SER A 1 87 ? 25.849 8.759 -31.836 1.00 55.03 87 SER A N 1
ATOM 627 C CA . SER A 1 87 ? 26.510 9.738 -32.688 1.00 55.03 87 SER A CA 1
ATOM 628 C C . SER A 1 87 ? 26.659 11.062 -31.932 1.00 55.03 87 SER A C 1
ATOM 630 O O . SER A 1 87 ? 25.651 11.619 -31.491 1.00 55.03 87 SER A O 1
ATOM 632 N N . PRO A 1 88 ? 27.875 11.630 -31.809 1.00 58.38 88 PRO A N 1
ATOM 633 C CA . PRO A 1 88 ? 28.123 12.852 -31.041 1.00 58.38 88 PRO A CA 1
ATOM 634 C C . PRO A 1 88 ? 27.645 14.135 -31.752 1.00 58.38 88 PRO A C 1
ATOM 636 O O . PRO A 1 88 ? 28.101 15.228 -31.428 1.00 58.38 88 PRO A O 1
ATOM 639 N N . ASN A 1 89 ? 26.751 14.049 -32.743 1.00 58.88 89 ASN A N 1
ATOM 640 C CA . ASN A 1 89 ? 26.310 15.213 -33.513 1.00 58.88 89 ASN A CA 1
ATOM 641 C C . ASN A 1 89 ? 24.851 15.083 -33.978 1.00 58.88 89 ASN A C 1
ATOM 643 O O . ASN A 1 89 ? 24.562 14.772 -35.134 1.00 58.88 89 ASN A O 1
ATOM 647 N N . VAL A 1 90 ? 23.909 15.355 -33.074 1.00 58.66 90 VAL A N 1
ATOM 648 C CA . VAL A 1 90 ? 22.492 15.507 -33.427 1.00 58.66 90 VAL A CA 1
ATOM 649 C C . VAL A 1 90 ? 22.250 16.966 -33.813 1.00 58.66 90 VAL A C 1
ATOM 651 O O . VAL A 1 90 ? 21.843 17.790 -32.998 1.00 58.66 90 VAL A O 1
ATOM 654 N N . ARG A 1 91 ? 22.515 17.317 -35.077 1.00 50.81 91 ARG A N 1
ATOM 655 C CA . ARG A 1 91 ? 21.913 18.528 -35.653 1.00 50.81 91 ARG A CA 1
ATOM 656 C C . ARG A 1 91 ? 20.429 18.233 -35.892 1.00 50.81 91 ARG A C 1
ATOM 658 O O . ARG A 1 91 ? 20.139 17.259 -36.590 1.00 50.81 91 ARG A O 1
ATOM 665 N N . PRO A 1 92 ? 19.486 19.032 -35.365 1.00 53.50 92 PRO A N 1
ATOM 666 C CA . PRO A 1 92 ? 18.077 18.825 -35.663 1.00 53.50 92 PRO A CA 1
ATOM 667 C C . PRO A 1 92 ? 17.857 19.039 -37.168 1.00 53.50 92 PRO A C 1
ATOM 669 O O . PRO A 1 92 ? 18.054 20.143 -37.671 1.00 53.50 92 PRO A O 1
ATOM 672 N N . GLN A 1 93 ? 17.458 17.992 -37.902 1.00 59.00 93 GLN A N 1
ATOM 673 C CA . GLN A 1 93 ? 17.062 18.066 -39.322 1.00 59.00 93 GLN A CA 1
ATOM 674 C C . GLN A 1 93 ? 15.684 18.731 -39.494 1.00 59.00 93 GLN A C 1
ATOM 676 O O . GLN A 1 93 ? 14.830 18.274 -40.254 1.00 59.00 93 GLN A O 1
ATOM 681 N N . ILE A 1 94 ? 15.435 19.815 -38.768 1.00 56.66 94 ILE A N 1
ATOM 682 C CA . ILE A 1 94 ? 14.231 20.611 -38.945 1.00 56.66 94 ILE A CA 1
ATOM 683 C C . ILE A 1 94 ? 14.546 21.572 -40.097 1.00 56.66 94 ILE A C 1
ATOM 685 O O . ILE A 1 94 ? 15.551 22.274 -40.045 1.00 56.66 94 ILE A O 1
ATOM 689 N N . LEU A 1 95 ? 13.685 21.584 -41.122 1.00 57.19 95 LEU A N 1
ATOM 690 C CA . LEU A 1 95 ? 13.724 22.395 -42.356 1.00 57.19 95 LEU A CA 1
ATOM 691 C C . LEU A 1 95 ? 14.413 21.771 -43.591 1.00 57.19 95 LEU A C 1
ATOM 693 O O . LEU A 1 95 ? 15.402 22.297 -44.094 1.00 57.19 95 LEU A O 1
ATOM 697 N N . ARG A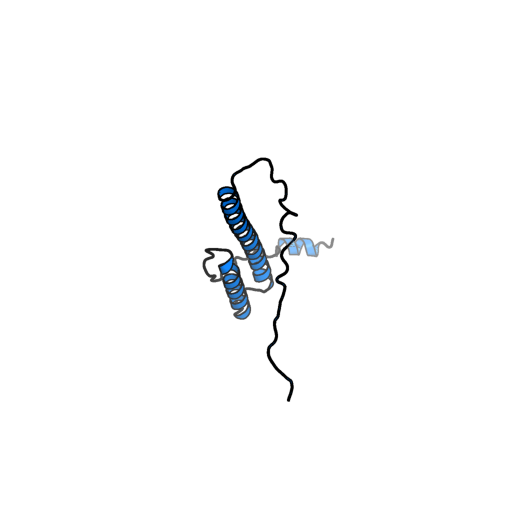 1 96 ? 13.821 20.722 -44.185 1.00 52.62 96 ARG A N 1
ATOM 698 C CA . ARG A 1 96 ? 13.971 20.4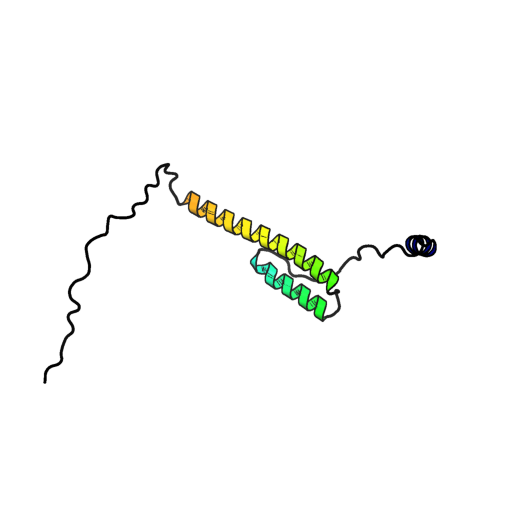89 -45.644 1.00 52.62 96 ARG A CA 1
ATOM 699 C C . ARG A 1 96 ? 12.703 20.132 -46.414 1.00 52.62 96 ARG A C 1
ATOM 701 O O . ARG A 1 96 ? 12.688 20.344 -47.619 1.00 52.62 96 ARG A O 1
ATOM 708 N N . ASN A 1 97 ? 11.616 19.718 -45.766 1.00 53.62 97 ASN A N 1
ATOM 709 C CA . ASN A 1 97 ? 10.383 19.388 -46.491 1.00 53.62 97 ASN A CA 1
ATOM 710 C C . ASN A 1 97 ? 9.418 20.579 -46.534 1.00 53.62 97 ASN A C 1
ATOM 712 O O . ASN A 1 97 ? 8.276 20.503 -46.095 1.00 53.62 97 ASN A O 1
ATOM 716 N N . GLY A 1 98 ? 9.908 21.699 -47.067 1.00 53.44 98 GLY A N 1
ATOM 717 C CA . GLY A 1 98 ? 9.059 22.713 -47.681 1.00 53.44 98 GLY A CA 1
ATOM 718 C C . GLY A 1 98 ? 8.883 22.363 -49.160 1.00 53.44 98 GLY A C 1
ATOM 719 O O . GLY A 1 98 ? 9.865 22.080 -49.837 1.00 53.44 98 GLY A O 1
ATOM 720 N N . SER A 1 99 ? 7.645 22.422 -49.650 1.00 55.12 99 SER A N 1
ATOM 721 C CA . SER A 1 99 ? 7.199 22.215 -51.041 1.00 55.12 99 SER A CA 1
ATOM 722 C C . SER A 1 99 ? 6.800 20.787 -51.460 1.00 55.12 99 SER A C 1
ATOM 724 O O . SER A 1 99 ? 7.482 20.087 -52.199 1.00 55.12 99 SER A O 1
ATOM 726 N N . LYS A 1 100 ? 5.584 20.398 -51.063 1.00 47.75 100 LYS A N 1
ATOM 727 C CA . LYS A 1 100 ? 4.518 20.018 -52.011 1.00 47.75 100 LYS A CA 1
ATOM 728 C C . LYS A 1 100 ? 3.180 19.996 -51.268 1.00 47.75 100 LYS A C 1
ATOM 730 O O . LYS A 1 100 ? 2.815 19.011 -50.639 1.00 4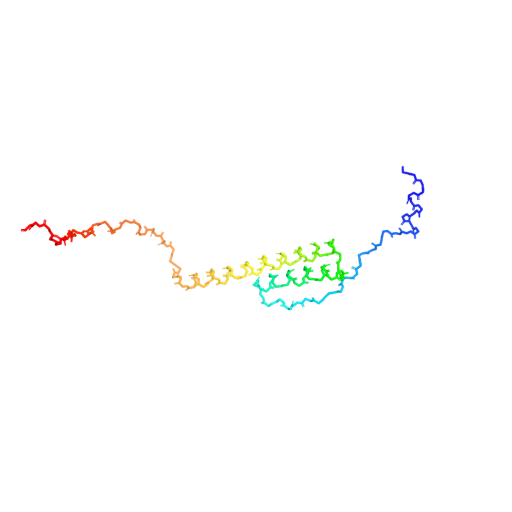7.75 100 LYS A O 1
ATOM 735 N N . LEU A 1 101 ? 2.470 21.122 -51.320 1.00 53.78 101 LEU A N 1
ATOM 736 C CA . LEU A 1 101 ? 1.024 21.140 -51.101 1.00 53.78 101 LEU A CA 1
ATOM 737 C C . LEU A 1 101 ? 0.387 20.346 -52.256 1.00 53.78 101 LEU A C 1
ATOM 739 O O . LEU A 1 101 ? 0.745 20.619 -53.405 1.00 53.78 101 LEU A O 1
ATOM 743 N N . PRO A 1 102 ? -0.516 19.380 -52.016 1.00 48.97 102 PRO A N 1
ATOM 744 C CA . PRO A 1 102 ? -1.289 18.797 -53.102 1.00 48.97 102 PRO A CA 1
ATOM 745 C C . PRO A 1 102 ? -2.263 19.858 -53.629 1.00 48.97 102 PRO A C 1
ATOM 747 O O . PRO A 1 102 ? -3.212 20.249 -52.951 1.00 48.97 102 PRO A O 1
ATOM 750 N N . SER A 1 103 ? -1.998 20.361 -54.834 1.00 56.09 103 SER A N 1
ATOM 751 C CA . SER A 1 103 ? -2.978 21.098 -55.621 1.00 56.09 103 SER A CA 1
ATOM 752 C C . SER A 1 103 ? -4.026 20.131 -56.182 1.00 56.09 103 SER A C 1
ATOM 754 O O . SER A 1 103 ? -3.710 19.001 -56.543 1.00 56.09 103 SER A O 1
ATOM 756 N N . ALA A 1 104 ? -5.255 20.639 -56.296 1.00 49.53 104 ALA A N 1
ATOM 757 C CA . ALA A 1 104 ? -6.436 20.028 -56.911 1.00 49.53 104 ALA A CA 1
ATOM 758 C C . ALA A 1 104 ? -7.232 19.028 -56.048 1.00 49.53 104 ALA A C 1
ATOM 760 O O . ALA A 1 104 ? -7.276 17.827 -56.301 1.00 49.53 104 ALA A O 1
ATOM 761 N N . VAL A 1 105 ? -8.015 19.581 -55.116 1.00 56.69 105 VAL A N 1
ATOM 762 C CA . VAL A 1 105 ? -9.363 19.058 -54.853 1.00 56.69 105 VAL A CA 1
ATOM 763 C C . VAL A 1 105 ? -10.232 19.461 -56.049 1.00 56.69 105 VAL A C 1
ATOM 765 O O . VAL A 1 105 ? -10.685 20.597 -56.152 1.00 56.69 105 VAL A O 1
ATOM 768 N N . SER A 1 106 ? -10.391 18.543 -57.000 1.00 53.03 106 SER A N 1
ATOM 769 C CA . SER A 1 106 ? -11.376 18.634 -58.079 1.00 53.03 106 SER A CA 1
ATOM 770 C C . SER A 1 106 ? -12.702 18.076 -57.561 1.00 53.03 106 SER A C 1
ATOM 772 O O . SER A 1 106 ? -12.901 16.862 -57.557 1.00 53.03 106 SER A O 1
ATOM 774 N N . CYS A 1 107 ? -13.605 18.945 -57.110 1.00 47.53 107 CYS A N 1
ATOM 775 C CA . CYS A 1 107 ? -14.995 18.576 -56.831 1.00 47.53 107 CYS 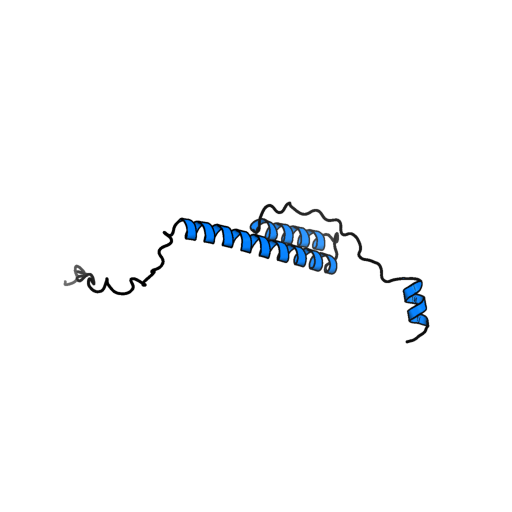A CA 1
ATOM 776 C C . CYS A 1 107 ? -15.751 18.354 -58.154 1.00 47.53 107 CYS A C 1
ATOM 778 O O . CYS A 1 107 ? -15.724 19.251 -59.001 1.00 47.53 107 CYS A O 1
ATOM 780 N N . PRO A 1 108 ? -16.466 17.232 -58.354 1.00 58.78 108 PRO A N 1
ATOM 781 C CA . PRO A 1 108 ? -17.392 17.110 -59.462 1.00 58.78 108 PRO A CA 1
ATOM 782 C C . PRO A 1 108 ? -18.784 17.635 -59.070 1.00 58.78 108 PRO A C 1
ATOM 784 O O . PRO A 1 108 ? -19.327 17.283 -58.029 1.00 58.78 108 PRO A O 1
ATOM 787 N N . HIS A 1 109 ? -19.364 18.393 -60.003 1.00 48.84 109 HIS A N 1
ATOM 788 C CA . HIS A 1 109 ? -20.791 18.420 -60.340 1.00 48.84 109 HIS A CA 1
ATOM 789 C C . HIS A 1 109 ? -21.772 19.200 -59.441 1.00 48.84 109 HIS A C 1
ATOM 791 O O . HIS A 1 109 ? -22.224 18.709 -58.415 1.00 48.84 109 HIS A O 1
ATOM 797 N N . MET A 1 110 ? -22.206 20.372 -59.930 1.00 44.47 110 MET A N 1
ATOM 798 C CA . MET A 1 110 ? -23.608 20.815 -59.870 1.00 44.47 110 MET A CA 1
ATOM 799 C C . MET A 1 110 ? -23.828 22.032 -60.788 1.00 44.47 110 MET A C 1
ATOM 801 O O . MET A 1 110 ? -23.468 23.153 -60.442 1.00 44.47 110 MET A O 1
ATOM 805 N N . ALA A 1 111 ? -24.423 21.803 -61.959 1.00 48.75 111 ALA A N 1
ATOM 806 C CA . ALA A 1 111 ? -25.199 22.802 -62.691 1.00 48.75 111 ALA A CA 1
ATOM 807 C C . ALA A 1 111 ? -26.207 22.057 -63.583 1.00 48.75 111 ALA A C 1
ATOM 809 O O . ALA A 1 111 ? -25.788 21.333 -64.480 1.00 48.75 111 ALA A O 1
ATOM 810 N N . SER A 1 112 ? -27.479 22.222 -63.201 1.00 50.56 112 SER A N 1
ATOM 811 C CA . SER A 1 112 ? -28.773 22.018 -63.878 1.00 50.56 112 SER A CA 1
ATOM 812 C C . SER A 1 112 ? -28.892 21.098 -65.090 1.00 50.56 112 SER A C 1
ATOM 814 O O . SER A 1 112 ? -28.267 21.390 -66.130 1.00 50.56 112 SER A O 1
#

Secondary structure (DSSP, 8-state):
--HHHHHHHHHSPPPPPPPP--------STTHHHHHHHHHHHHHHTTSS-HHHHHHHHHHHHHHHHHHHHHHHHHHHHHHHHHS---S------S-----------------

Radius of gyration: 31.04 Å; chains: 1; bounding box: 57×33×103 Å

pLDDT: mean 80.2, std 16.32, range [44.47, 95.38]

Foldseek 3Di:
DDPVVVVCCVVPPDDPDDDQDFDADDDPALVCLVVRLVSLVVCCVVVSDPPVVSVVVNVVSVVRNVVRVVVVVVVVVVVVVVVDDPDPDPDPPPDDPDDDDDPDPDDDDDDD